Protein AF-A0A7X7C168-F1 (afdb_monomer_lite)

Structure (mmCIF, N/CA/C/O backbone):
data_AF-A0A7X7C168-F1
#
_entry.id   AF-A0A7X7C168-F1
#
loop_
_atom_site.group_PDB
_atom_site.id
_atom_site.type_symbol
_atom_site.label_atom_id
_atom_site.label_alt_id
_atom_site.label_comp_id
_atom_site.label_asym_id
_atom_site.label_entity_id
_atom_site.label_seq_id
_atom_site.pdbx_PDB_ins_code
_atom_site.Cartn_x
_atom_site.Cartn_y
_atom_site.Cartn_z
_atom_site.occupancy
_atom_site.B_iso_or_equiv
_atom_site.auth_seq_id
_atom_site.auth_comp_id
_atom_site.auth_asym_id
_atom_site.auth_atom_id
_atom_site.pdbx_PDB_model_num
ATOM 1 N N . MET A 1 1 ? -14.627 -11.370 13.429 1.00 61.94 1 MET A N 1
ATOM 2 C CA . MET A 1 1 ? -13.610 -10.451 12.873 1.00 61.94 1 MET A CA 1
ATOM 3 C C . MET A 1 1 ? -13.598 -10.608 11.360 1.00 61.94 1 MET A C 1
ATOM 5 O O . MET A 1 1 ? -13.495 -11.742 10.900 1.00 61.94 1 MET A O 1
ATOM 9 N N . THR A 1 2 ? -13.781 -9.516 10.619 1.00 85.38 2 THR A N 1
ATOM 10 C CA . THR A 1 2 ? -13.795 -9.490 9.145 1.00 85.38 2 THR A CA 1
ATOM 11 C C . THR A 1 2 ? -12.432 -9.899 8.566 1.00 85.38 2 THR A C 1
ATOM 13 O O . THR A 1 2 ? -11.420 -9.857 9.272 1.00 85.38 2 THR A O 1
ATOM 16 N N . VAL A 1 3 ? -12.401 -10.335 7.300 1.00 87.31 3 VAL A N 1
ATOM 17 C CA . VAL A 1 3 ? -11.175 -10.834 6.642 1.00 87.31 3 VAL A CA 1
ATOM 18 C C . VAL A 1 3 ? -10.074 -9.770 6.648 1.00 87.31 3 VAL A C 1
ATOM 20 O O . VAL A 1 3 ? -8.959 -10.070 7.059 1.00 87.31 3 VAL A O 1
ATOM 23 N N . TRP A 1 4 ? -10.400 -8.517 6.323 1.00 89.75 4 TRP A N 1
ATOM 24 C CA . TRP A 1 4 ? -9.449 -7.400 6.340 1.00 89.75 4 TRP A CA 1
ATOM 25 C C . TRP A 1 4 ? -8.872 -7.121 7.736 1.00 89.75 4 TRP A C 1
ATOM 27 O O . TRP A 1 4 ? -7.662 -6.963 7.874 1.00 89.75 4 TRP A O 1
ATOM 37 N N . LYS A 1 5 ? -9.690 -7.171 8.804 1.00 91.50 5 LYS A N 1
ATOM 38 C CA . LYS A 1 5 ? -9.188 -7.010 10.182 1.00 91.50 5 LYS A CA 1
ATOM 39 C C . LYS A 1 5 ? -8.151 -8.086 10.510 1.00 91.50 5 LYS A C 1
ATOM 41 O O . LYS A 1 5 ? -7.112 -7.779 11.073 1.00 91.50 5 LYS A O 1
ATOM 46 N N . ARG A 1 6 ? -8.389 -9.339 10.106 1.00 91.88 6 ARG A N 1
ATOM 47 C CA . ARG A 1 6 ? -7.419 -10.440 10.275 1.00 91.88 6 ARG A CA 1
ATOM 48 C C . ARG A 1 6 ? -6.174 -10.274 9.401 1.00 91.88 6 ARG A C 1
ATOM 50 O O . ARG A 1 6 ? -5.085 -10.708 9.781 1.00 91.88 6 ARG A O 1
ATOM 57 N N . ALA A 1 7 ? -6.352 -9.714 8.212 1.00 93.81 7 ALA A N 1
ATOM 58 C CA . ALA A 1 7 ? -5.279 -9.497 7.261 1.00 93.81 7 ALA A CA 1
ATOM 59 C C . ALA A 1 7 ? -4.307 -8.416 7.748 1.00 93.81 7 ALA A C 1
ATOM 61 O O . ALA A 1 7 ? -3.108 -8.608 7.594 1.00 93.81 7 ALA A O 1
ATOM 62 N N . LEU A 1 8 ? -4.803 -7.352 8.384 1.00 95.69 8 LEU A N 1
ATOM 63 C CA . LEU A 1 8 ? -4.020 -6.143 8.654 1.00 95.69 8 LEU A CA 1
ATOM 64 C C . LEU A 1 8 ? -3.695 -5.916 10.136 1.00 95.69 8 LEU A C 1
ATOM 66 O O . LEU A 1 8 ? -2.559 -5.598 10.469 1.00 95.69 8 LEU A O 1
ATOM 70 N N . VAL A 1 9 ? -4.672 -6.064 11.036 1.00 96.31 9 VAL A N 1
ATOM 71 C CA . VAL A 1 9 ? -4.538 -5.608 12.432 1.00 96.31 9 VAL A CA 1
ATOM 72 C C . VAL A 1 9 ? -3.423 -6.362 13.156 1.00 96.31 9 VAL A C 1
ATOM 74 O O . VAL A 1 9 ? -3.379 -7.593 13.143 1.00 96.31 9 VAL A O 1
ATOM 77 N N . GLY A 1 10 ? -2.556 -5.608 13.833 1.00 95.88 10 GLY A N 1
ATOM 78 C CA . GLY A 1 10 ? -1.428 -6.126 14.603 1.00 95.88 10 GLY A CA 1
ATOM 79 C C . GLY A 1 10 ? -0.233 -6.547 13.750 1.00 95.88 10 GLY A C 1
ATOM 80 O O . GLY A 1 10 ? 0.672 -7.192 14.272 1.00 95.88 10 GLY A O 1
ATOM 81 N N . LYS A 1 11 ? -0.228 -6.218 12.454 1.00 96.88 11 LYS A N 1
ATOM 82 C CA . LYS A 1 11 ? 0.867 -6.539 11.537 1.00 96.88 11 LYS A CA 1
ATOM 83 C C . LYS A 1 11 ? 1.559 -5.280 11.056 1.00 96.88 11 LYS A C 1
ATOM 85 O O . LYS A 1 11 ? 0.916 -4.255 10.824 1.00 96.88 11 LYS A O 1
ATOM 90 N N . THR A 1 12 ? 2.862 -5.421 10.860 1.00 98.19 12 THR A N 1
ATOM 91 C CA . THR A 1 12 ? 3.717 -4.432 10.218 1.00 98.19 12 THR A CA 1
ATOM 92 C C . THR A 1 12 ? 4.138 -4.966 8.861 1.00 98.19 12 THR A C 1
ATOM 94 O O . THR A 1 12 ? 4.642 -6.085 8.757 1.00 98.19 12 THR A O 1
ATOM 97 N N . PHE A 1 13 ? 3.940 -4.155 7.834 1.00 98.00 13 PHE A N 1
ATOM 98 C CA . PHE A 1 13 ? 4.365 -4.436 6.476 1.00 98.00 13 PHE A CA 1
ATOM 99 C C . PHE A 1 13 ? 5.476 -3.476 6.055 1.00 98.00 13 PHE A C 1
ATOM 101 O O . PHE A 1 13 ? 5.565 -2.358 6.565 1.00 98.00 13 PHE A O 1
ATOM 108 N N . ILE A 1 14 ? 6.303 -3.912 5.115 1.00 96.69 14 ILE A N 1
ATOM 109 C CA . ILE A 1 14 ? 7.327 -3.109 4.446 1.00 96.69 14 ILE A CA 1
ATOM 110 C C . ILE A 1 14 ? 7.124 -3.193 2.928 1.00 96.69 14 ILE A C 1
ATOM 112 O O . ILE A 1 14 ? 6.649 -4.227 2.448 1.00 96.69 14 ILE A O 1
ATOM 116 N N . PRO A 1 15 ? 7.469 -2.141 2.168 1.00 93.88 15 PRO A N 1
ATOM 117 C CA . PRO A 1 15 ? 7.553 -2.230 0.716 1.00 93.88 15 PRO A CA 1
ATOM 118 C C . PRO A 1 15 ? 8.503 -3.350 0.291 1.00 93.88 15 PRO A C 1
ATOM 120 O O . PRO A 1 15 ? 9.635 -3.438 0.768 1.00 93.88 15 PRO A O 1
ATOM 123 N N . ASP A 1 16 ? 8.037 -4.217 -0.600 1.00 89.25 16 ASP A N 1
ATOM 124 C CA . ASP A 1 16 ? 8.856 -5.278 -1.161 1.00 89.25 16 ASP A CA 1
ATOM 125 C C . ASP A 1 16 ? 9.759 -4.707 -2.253 1.00 89.25 16 ASP A C 1
ATOM 127 O O . ASP A 1 16 ? 9.316 -4.410 -3.362 1.00 89.25 16 ASP A O 1
ATOM 131 N N . VAL A 1 17 ? 11.051 -4.595 -1.944 1.00 86.31 17 VAL A N 1
ATOM 132 C CA . VAL A 1 17 ? 12.077 -4.098 -2.874 1.00 86.31 17 VAL A CA 1
ATOM 133 C C . VAL A 1 17 ? 12.231 -4.945 -4.140 1.00 86.31 17 VAL A C 1
ATOM 135 O O . VAL A 1 17 ? 12.937 -4.544 -5.061 1.00 86.31 17 VAL A O 1
ATOM 138 N N . ASN A 1 18 ? 11.587 -6.112 -4.191 1.00 77.56 18 ASN A N 1
ATOM 139 C CA . ASN A 1 18 ? 11.636 -7.020 -5.324 1.00 77.56 18 ASN A CA 1
ATOM 140 C C . ASN A 1 18 ? 10.394 -6.950 -6.231 1.00 77.56 18 ASN A C 1
ATOM 142 O O . ASN A 1 18 ? 10.392 -7.552 -7.301 1.00 77.56 18 ASN A O 1
ATOM 146 N N . TYR A 1 19 ? 9.324 -6.258 -5.834 1.00 72.31 19 TYR A N 1
ATOM 147 C CA . TYR A 1 19 ? 8.054 -6.318 -6.563 1.00 72.31 19 TYR A CA 1
ATOM 148 C C . TYR A 1 19 ? 7.422 -4.934 -6.726 1.00 72.31 19 TYR A C 1
ATOM 150 O O . TYR A 1 19 ? 6.538 -4.525 -5.970 1.00 72.31 19 TYR A O 1
ATOM 158 N N . PHE A 1 20 ? 7.844 -4.260 -7.797 1.00 69.31 20 PHE A N 1
ATOM 159 C CA . PHE A 1 20 ? 7.187 -3.086 -8.368 1.00 69.31 20 PHE A CA 1
ATOM 160 C C . PHE A 1 20 ? 6.792 -3.393 -9.807 1.00 69.31 20 PHE A C 1
ATOM 162 O O . PHE A 1 20 ? 7.563 -4.018 -10.536 1.00 69.31 20 PHE A O 1
ATOM 169 N N . ALA A 1 21 ? 5.601 -2.963 -10.215 1.00 66.19 21 ALA A N 1
ATOM 170 C CA . ALA A 1 21 ? 5.190 -3.094 -11.602 1.00 66.19 21 ALA A CA 1
ATOM 171 C C . ALA A 1 21 ? 4.464 -1.841 -12.078 1.00 66.19 21 ALA A C 1
ATOM 173 O O . ALA A 1 21 ? 3.531 -1.354 -11.432 1.00 66.19 21 ALA A O 1
ATOM 174 N N . ASP A 1 22 ? 4.883 -1.382 -13.250 1.00 59.62 22 ASP A N 1
ATOM 175 C CA . ASP A 1 22 ? 4.123 -0.478 -14.094 1.00 59.62 22 ASP A CA 1
ATOM 176 C C . ASP A 1 22 ? 3.672 -1.303 -15.309 1.00 59.62 22 ASP A C 1
ATOM 178 O O . ASP A 1 22 ? 4.507 -1.965 -15.929 1.00 59.62 22 ASP A O 1
ATOM 182 N N . TRP A 1 23 ? 2.361 -1.324 -15.591 1.00 64.56 23 TRP A N 1
ATOM 183 C CA . TRP A 1 23 ? 1.703 -2.061 -16.696 1.00 64.56 23 TRP A CA 1
ATOM 184 C C . TRP A 1 23 ? 1.189 -3.480 -16.407 1.00 64.56 23 TRP A C 1
ATOM 186 O O . TRP A 1 23 ? 1.274 -4.398 -17.233 1.00 64.56 23 TRP A O 1
ATOM 196 N N . VAL A 1 24 ? 0.539 -3.649 -15.257 1.00 75.88 24 VAL A N 1
ATOM 197 C CA . VAL A 1 24 ? -0.294 -4.827 -14.985 1.00 75.88 24 VAL A CA 1
ATOM 198 C C . VAL A 1 24 ? -1.689 -4.606 -15.584 1.00 75.88 24 VAL A C 1
ATOM 200 O O . VAL A 1 24 ? -2.261 -3.533 -15.470 1.00 75.88 24 VAL A O 1
ATOM 203 N N . THR A 1 25 ? -2.282 -5.603 -16.237 1.00 81.31 25 THR A N 1
ATOM 204 C CA . THR A 1 25 ? -3.674 -5.494 -16.725 1.00 81.31 25 THR A CA 1
ATOM 205 C C . THR A 1 25 ? -4.679 -5.569 -15.575 1.00 81.31 25 THR A C 1
ATOM 207 O O . THR A 1 25 ? -4.366 -6.089 -14.503 1.00 81.31 25 THR A O 1
ATOM 210 N N . LYS A 1 26 ? -5.937 -5.160 -15.798 1.00 81.12 26 LYS A N 1
ATOM 211 C CA . LYS A 1 26 ? -6.986 -5.218 -14.758 1.00 81.12 26 LYS A CA 1
ATOM 212 C C . LYS A 1 26 ? -7.283 -6.616 -14.207 1.00 81.12 26 LYS A C 1
ATOM 214 O O . LYS A 1 26 ? -7.844 -6.739 -13.123 1.00 81.12 26 LYS A O 1
ATOM 219 N N . SER A 1 27 ? -6.896 -7.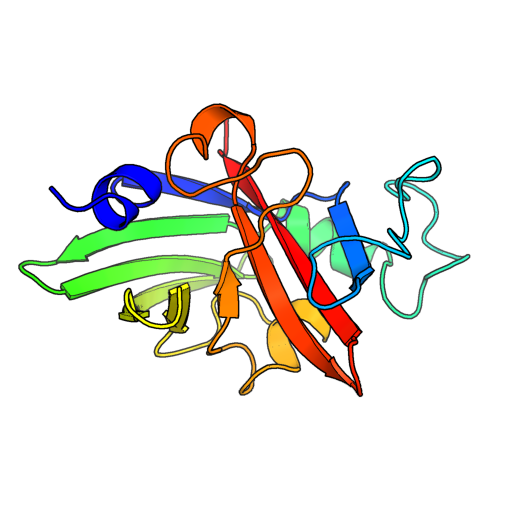674 -14.916 1.00 81.19 27 SER A N 1
ATOM 220 C CA . SER A 1 27 ? -6.970 -9.054 -14.426 1.00 81.19 27 SER A CA 1
ATOM 221 C C . SER A 1 27 ? -5.788 -9.464 -13.539 1.00 81.19 27 SER A C 1
ATOM 223 O O . SER A 1 27 ? -5.661 -10.646 -13.232 1.00 81.19 27 SER A O 1
ATOM 225 N N . TRP A 1 28 ? -4.925 -8.526 -13.126 1.00 79.12 28 TRP A N 1
ATOM 226 C CA . TRP A 1 28 ? -3.695 -8.797 -12.367 1.00 79.12 28 TRP A CA 1
ATOM 227 C C . TRP A 1 28 ? -2.763 -9.777 -13.095 1.00 79.12 28 TRP A C 1
ATOM 229 O O . TRP A 1 28 ? -2.117 -10.636 -12.499 1.00 79.12 28 TRP A O 1
ATOM 239 N N . THR A 1 29 ? -2.725 -9.643 -14.420 1.00 73.56 29 THR A N 1
ATOM 240 C CA . THR A 1 29 ? -1.895 -10.411 -15.361 1.00 73.56 29 THR A CA 1
ATOM 241 C C . THR A 1 29 ? -1.152 -9.448 -16.289 1.00 73.56 29 THR A C 1
ATOM 243 O O . THR A 1 29 ? -1.525 -8.281 -16.362 1.00 73.56 29 THR A O 1
ATOM 246 N N . GLY A 1 30 ? -0.168 -9.893 -17.070 1.00 64.94 30 GLY A N 1
ATOM 247 C CA . GLY A 1 30 ? 0.461 -9.045 -18.095 1.00 64.94 30 GLY A CA 1
ATOM 248 C C . GLY A 1 30 ? 1.880 -8.620 -17.742 1.00 64.94 30 GLY A C 1
ATOM 249 O O . GLY A 1 30 ? 2.609 -9.429 -17.184 1.00 64.94 30 GLY A O 1
ATOM 250 N N . GLY A 1 31 ? 2.282 -7.409 -18.143 1.00 55.88 31 GLY A N 1
ATOM 251 C CA . GLY A 1 31 ? 3.659 -6.915 -18.097 1.00 55.88 31 GLY A CA 1
ATOM 252 C C . GLY A 1 31 ? 4.168 -6.699 -16.678 1.00 55.88 31 GLY A C 1
ATOM 253 O O . GLY A 1 31 ? 4.341 -5.573 -16.236 1.00 55.88 31 GLY A O 1
ATOM 254 N N . TRP A 1 32 ? 4.430 -7.787 -15.963 1.00 57.22 32 TRP A N 1
ATOM 255 C CA . TRP A 1 32 ? 5.235 -7.760 -14.759 1.00 57.22 32 TRP A CA 1
ATOM 256 C C . TRP A 1 32 ? 6.595 -7.225 -15.151 1.00 57.22 32 TRP A C 1
ATOM 258 O O . TRP A 1 32 ? 7.350 -7.886 -15.865 1.00 57.22 32 TRP A O 1
ATOM 268 N N . THR A 1 33 ? 6.940 -6.050 -14.649 1.00 50.97 33 THR A N 1
ATOM 269 C CA . THR A 1 33 ? 8.296 -5.521 -14.736 1.00 50.97 33 THR A CA 1
ATOM 270 C C . THR A 1 33 ? 9.273 -6.363 -13.890 1.00 50.97 33 THR A C 1
ATOM 272 O O . THR A 1 33 ? 10.176 -5.788 -13.311 1.00 50.97 33 THR A O 1
ATOM 275 N N . ALA A 1 34 ? 9.095 -7.690 -13.742 1.00 46.66 34 ALA A N 1
ATOM 276 C CA . ALA A 1 34 ? 9.961 -8.547 -12.925 1.00 46.66 34 ALA A CA 1
ATOM 277 C C . ALA A 1 34 ? 9.685 -10.077 -12.957 1.00 46.66 34 ALA A C 1
ATOM 279 O O . ALA A 1 34 ? 10.101 -10.736 -12.009 1.00 46.66 34 ALA A O 1
ATOM 280 N N . GLU A 1 35 ? 9.026 -10.705 -13.951 1.00 48.28 35 GLU A N 1
ATOM 281 C CA . GLU A 1 35 ? 8.928 -12.193 -13.895 1.00 48.28 35 GLU A CA 1
ATOM 282 C C . GLU A 1 35 ? 10.326 -12.863 -13.896 1.00 48.28 35 GLU A C 1
ATOM 284 O O . GLU A 1 35 ? 10.529 -13.825 -13.160 1.00 48.28 35 GLU A O 1
ATOM 289 N N . ASP A 1 36 ? 11.311 -12.274 -14.596 1.00 47.06 36 ASP A N 1
ATOM 290 C CA . ASP A 1 36 ? 12.690 -12.799 -14.694 1.00 47.06 36 ASP A CA 1
ATOM 291 C C . ASP A 1 36 ? 13.810 -11.797 -14.319 1.00 47.06 36 ASP A C 1
ATOM 293 O O . ASP A 1 36 ? 14.978 -12.176 -14.255 1.00 47.06 36 ASP A O 1
ATOM 297 N N . ASN A 1 37 ? 13.491 -10.519 -14.073 1.00 47.50 37 ASN A N 1
ATOM 298 C CA . ASN A 1 37 ? 14.457 -9.472 -13.704 1.00 47.50 37 ASN A CA 1
ATOM 299 C C . ASN A 1 37 ? 13.849 -8.558 -12.640 1.00 47.50 37 ASN A C 1
ATOM 301 O O . ASN A 1 37 ? 13.430 -7.434 -12.890 1.00 47.50 37 ASN A O 1
ATOM 305 N N . ILE A 1 38 ? 13.784 -9.085 -11.427 1.00 53.09 38 ILE A N 1
ATOM 306 C CA . ILE A 1 38 ? 13.672 -8.285 -10.216 1.00 53.09 38 ILE A CA 1
ATOM 307 C C . ILE A 1 38 ? 14.944 -7.423 -10.178 1.00 53.09 38 ILE A C 1
ATOM 309 O O . ILE A 1 38 ? 16.043 -7.971 -10.260 1.00 53.09 38 ILE A O 1
ATOM 313 N N . PHE A 1 39 ? 14.825 -6.096 -10.128 1.00 58.88 39 PHE A N 1
ATOM 314 C CA . PHE A 1 39 ? 15.941 -5.151 -10.264 1.00 58.88 39 PHE A CA 1
ATOM 315 C C . PHE A 1 39 ? 16.513 -4.693 -8.902 1.00 58.88 39 PHE A C 1
ATOM 317 O O . PHE A 1 39 ? 16.668 -3.491 -8.718 1.00 58.88 39 PHE A O 1
ATOM 324 N N . PRO A 1 40 ? 16.879 -5.525 -7.902 1.00 56.53 40 PRO A N 1
ATOM 325 C CA . PRO A 1 40 ? 17.313 -4.967 -6.619 1.00 56.53 40 PRO A CA 1
ATOM 326 C C . PRO A 1 40 ? 18.634 -4.185 -6.755 1.00 56.53 40 PRO A C 1
ATOM 328 O O . PRO A 1 40 ? 18.958 -3.394 -5.879 1.00 56.53 40 PRO A O 1
ATOM 331 N N . ASN A 1 41 ? 19.373 -4.384 -7.860 1.00 63.97 41 ASN A N 1
ATOM 332 C CA . ASN A 1 41 ? 20.702 -3.818 -8.089 1.00 63.97 41 ASN A CA 1
ATOM 333 C C . ASN A 1 41 ? 20.880 -3.119 -9.454 1.00 63.97 41 ASN A C 1
ATOM 335 O O . ASN A 1 41 ? 21.985 -2.658 -9.735 1.00 63.97 41 ASN A O 1
ATOM 339 N N . ASP A 1 42 ? 19.859 -3.072 -10.319 1.00 68.38 42 ASP A N 1
ATOM 340 C CA . ASP A 1 42 ? 19.939 -2.350 -11.599 1.00 68.38 42 ASP A CA 1
ATOM 341 C C . ASP A 1 42 ? 19.044 -1.108 -11.546 1.00 68.38 42 ASP A C 1
ATOM 343 O O . ASP A 1 42 ? 17.841 -1.133 -11.801 1.00 68.38 42 ASP A O 1
ATOM 347 N N . PHE A 1 43 ? 19.697 -0.017 -11.152 1.00 75.75 43 PHE A N 1
ATOM 348 C CA . PHE A 1 43 ? 19.130 1.318 -10.987 1.00 75.75 43 PHE A CA 1
ATOM 349 C C . PHE A 1 43 ? 19.289 2.190 -12.239 1.00 75.75 43 PHE A C 1
ATOM 351 O O . PHE A 1 43 ? 18.895 3.356 -12.223 1.00 75.75 43 PHE A O 1
ATOM 358 N N . GLU A 1 44 ? 19.897 1.661 -13.305 1.00 74.19 44 GLU A N 1
ATOM 359 C CA . GLU A 1 44 ? 20.141 2.408 -14.540 1.00 74.19 44 GLU A CA 1
ATOM 360 C C . GLU A 1 44 ? 19.044 2.132 -15.569 1.00 74.19 44 GLU A C 1
ATOM 362 O O . GLU A 1 44 ? 18.458 3.076 -16.101 1.00 74.19 44 GLU A O 1
ATOM 367 N N . SER A 1 45 ? 18.698 0.860 -15.803 1.00 72.44 45 SER A N 1
ATOM 368 C CA . SER A 1 45 ? 17.730 0.473 -16.841 1.00 72.44 45 SER A CA 1
ATOM 369 C C . SER A 1 45 ? 16.323 1.020 -16.595 1.00 72.44 45 SER A C 1
ATOM 371 O O . SER A 1 45 ? 15.593 1.295 -17.546 1.00 72.44 45 SER A O 1
ATOM 373 N N . GLN A 1 46 ? 15.939 1.184 -15.325 1.00 70.12 46 GLN A N 1
ATOM 374 C CA . GLN A 1 46 ? 14.620 1.668 -14.904 1.00 70.12 46 GLN A CA 1
ATOM 375 C C . GLN A 1 46 ? 14.714 2.865 -13.952 1.00 70.12 46 GLN A C 1
ATOM 377 O O . GLN A 1 46 ? 13.794 3.100 -13.175 1.00 70.12 46 GLN A O 1
ATOM 382 N N . GLY A 1 47 ? 15.790 3.660 -14.023 1.00 71.88 47 GLY A N 1
ATOM 383 C CA . GLY A 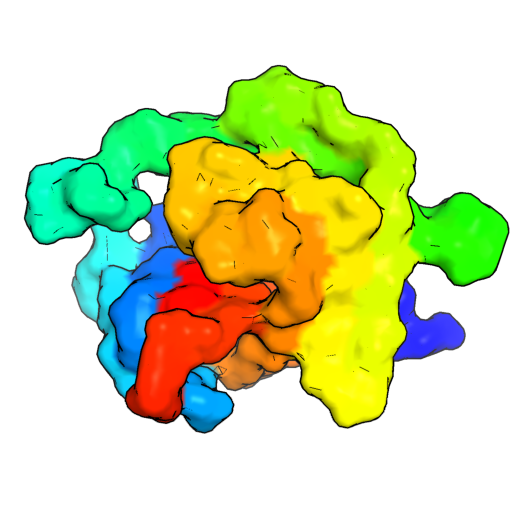1 47 ? 16.071 4.746 -13.068 1.00 71.88 47 GLY A CA 1
ATOM 384 C C . GLY A 1 47 ? 14.981 5.822 -12.927 1.00 71.88 47 GLY A C 1
ATOM 385 O O . GLY A 1 47 ? 14.988 6.582 -11.956 1.00 71.88 47 GLY A O 1
ATOM 386 N N . TRP A 1 48 ? 14.036 5.874 -13.874 1.00 74.44 48 TRP A N 1
ATOM 387 C CA . TRP A 1 48 ? 12.845 6.728 -13.835 1.00 74.44 48 TRP A CA 1
ATOM 388 C C . TRP A 1 48 ? 11.788 6.260 -12.817 1.00 74.44 48 TRP A C 1
ATOM 390 O O . TRP A 1 48 ? 11.041 7.094 -12.312 1.00 74.44 48 TRP A O 1
ATOM 400 N N . LEU A 1 49 ? 11.742 4.960 -12.509 1.00 73.88 49 LEU A N 1
ATOM 401 C CA . LEU A 1 49 ? 10.812 4.328 -11.564 1.00 73.88 49 LEU A CA 1
ATOM 402 C C . LEU A 1 49 ? 11.539 3.769 -10.337 1.00 73.88 49 LEU A C 1
ATOM 404 O O . LEU A 1 49 ? 11.075 3.903 -9.206 1.00 73.88 49 LEU A O 1
ATOM 408 N N . TRP A 1 50 ? 12.678 3.122 -10.582 1.00 78.94 50 TRP A N 1
ATOM 409 C CA . TRP A 1 50 ? 13.430 2.347 -9.613 1.00 78.94 50 TRP A CA 1
ATOM 410 C C . TRP A 1 50 ? 14.904 2.741 -9.630 1.00 78.94 50 TRP A C 1
ATOM 412 O O . TRP A 1 50 ? 15.654 2.440 -10.558 1.00 78.94 50 TRP A O 1
ATOM 422 N N . ASN A 1 51 ? 15.318 3.435 -8.575 1.00 84.06 51 ASN A N 1
ATOM 423 C CA . ASN A 1 51 ? 16.679 3.912 -8.385 1.00 84.06 51 ASN A CA 1
ATOM 424 C C . ASN A 1 51 ? 17.134 3.695 -6.933 1.00 84.06 51 ASN A C 1
ATOM 426 O O . ASN A 1 51 ? 16.343 3.325 -6.062 1.00 84.06 51 ASN A O 1
ATOM 430 N N . GLN A 1 52 ? 18.415 3.955 -6.665 1.00 87.75 52 GLN A N 1
ATOM 431 C CA . GLN A 1 52 ? 19.015 3.759 -5.342 1.00 87.75 52 GLN A CA 1
ATOM 432 C C . GLN A 1 52 ? 18.283 4.532 -4.230 1.00 87.75 52 GLN A C 1
ATOM 434 O O . GLN A 1 52 ? 18.194 4.044 -3.104 1.00 87.75 52 GLN A O 1
ATOM 439 N N . GLU A 1 53 ? 17.765 5.727 -4.526 1.00 89.94 53 GLU A N 1
ATOM 440 C CA . GLU A 1 53 ? 17.012 6.539 -3.565 1.00 89.94 53 GLU A CA 1
ATOM 441 C C . GLU A 1 53 ? 15.687 5.864 -3.191 1.00 89.94 53 GLU A C 1
ATOM 443 O O . GLU A 1 53 ? 15.402 5.688 -2.008 1.00 89.94 53 GLU A O 1
ATOM 448 N N . THR A 1 54 ? 14.938 5.387 -4.187 1.00 89.06 54 THR A N 1
ATOM 449 C CA . THR A 1 54 ? 13.668 4.667 -3.991 1.00 89.06 54 THR A CA 1
ATOM 450 C C . THR A 1 54 ? 13.877 3.350 -3.242 1.00 89.06 54 THR A C 1
ATOM 452 O O . THR A 1 54 ? 13.104 3.018 -2.341 1.00 89.06 54 THR A O 1
ATOM 455 N N . TYR A 1 55 ? 14.950 2.620 -3.558 1.00 89.19 55 TYR A N 1
ATOM 456 C CA . TYR A 1 55 ? 15.333 1.400 -2.846 1.00 89.19 55 TYR A CA 1
ATOM 457 C C . TYR A 1 55 ? 15.629 1.672 -1.366 1.00 89.19 55 TYR A C 1
ATOM 459 O O . TYR A 1 55 ? 15.064 1.027 -0.481 1.00 89.19 55 TYR A O 1
ATOM 467 N N . ASN A 1 56 ? 16.474 2.668 -1.083 1.00 92.38 56 ASN A N 1
ATOM 468 C CA . ASN A 1 56 ? 16.829 3.035 0.288 1.00 92.38 56 ASN A CA 1
ATOM 469 C C . ASN A 1 56 ? 15.601 3.502 1.079 1.00 92.38 56 ASN A C 1
ATOM 471 O O . ASN A 1 56 ? 15.421 3.097 2.228 1.00 92.38 56 ASN A O 1
ATOM 475 N N . ALA A 1 57 ? 14.741 4.306 0.451 1.00 94.44 57 ALA A N 1
ATOM 476 C CA . ALA A 1 57 ? 13.503 4.766 1.057 1.00 94.44 57 ALA A CA 1
ATOM 477 C C . ALA A 1 57 ? 12.549 3.607 1.364 1.00 94.44 57 ALA A C 1
ATOM 479 O O . ALA A 1 57 ? 11.978 3.567 2.452 1.00 94.44 57 ALA A O 1
ATOM 480 N N . SER A 1 58 ? 12.438 2.626 0.464 1.00 92.50 58 SER A N 1
ATOM 481 C CA . SER A 1 58 ? 11.631 1.415 0.665 1.00 92.50 58 SER A CA 1
ATOM 482 C C . SER A 1 58 ? 12.099 0.611 1.882 1.00 92.50 58 SER A C 1
ATOM 484 O O . SER A 1 58 ? 11.284 0.244 2.725 1.00 92.50 58 SER A O 1
ATOM 486 N N . ILE A 1 59 ? 13.415 0.419 2.042 1.00 93.25 59 ILE A N 1
ATOM 487 C CA . ILE A 1 59 ? 14.004 -0.261 3.212 1.00 93.25 59 ILE A CA 1
ATOM 488 C C . ILE A 1 59 ? 13.766 0.520 4.508 1.00 93.25 59 ILE A C 1
ATOM 490 O O . ILE A 1 59 ? 13.546 -0.070 5.566 1.00 93.25 59 ILE A O 1
ATOM 494 N N . ALA A 1 60 ? 13.816 1.849 4.438 1.00 96.62 60 ALA A N 1
ATOM 495 C CA . ALA A 1 60 ? 13.573 2.727 5.577 1.00 96.62 60 ALA A CA 1
ATOM 496 C C . ALA A 1 60 ? 12.078 2.906 5.899 1.00 96.62 60 ALA A C 1
ATOM 498 O O . ALA A 1 60 ? 11.746 3.668 6.810 1.00 96.62 60 ALA A O 1
ATOM 499 N N . SER A 1 61 ? 11.183 2.237 5.166 1.00 98.06 61 SER A N 1
ATOM 500 C CA . SER A 1 61 ? 9.742 2.431 5.274 1.00 98.06 61 SER A CA 1
ATOM 501 C C . SER A 1 61 ? 9.018 1.237 5.883 1.00 98.06 61 SER A C 1
ATOM 503 O O . SER A 1 61 ? 9.425 0.087 5.745 1.00 98.06 61 SER A O 1
ATOM 505 N N . SER A 1 62 ? 7.913 1.506 6.574 1.00 98.50 62 SER A N 1
ATOM 506 C CA . SER A 1 62 ? 7.017 0.465 7.089 1.00 98.50 62 SER A CA 1
ATOM 507 C C . SER A 1 62 ? 5.623 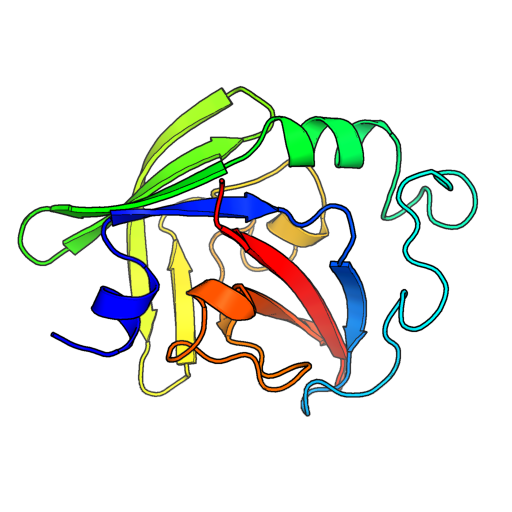1.016 7.357 1.00 98.50 62 SER A C 1
ATOM 509 O O . SER A 1 62 ? 5.459 2.222 7.481 1.00 98.50 62 SER A O 1
ATOM 511 N N . ILE A 1 63 ? 4.622 0.149 7.478 1.00 98.62 63 ILE A N 1
ATOM 512 C CA . ILE A 1 63 ? 3.263 0.519 7.879 1.00 98.62 63 ILE A CA 1
ATOM 513 C C . ILE A 1 63 ? 2.682 -0.532 8.819 1.00 98.62 63 ILE A C 1
ATOM 515 O O . ILE A 1 63 ? 2.746 -1.729 8.548 1.00 98.62 63 ILE A O 1
ATOM 519 N N . THR A 1 64 ? 2.130 -0.093 9.943 1.00 98.56 64 THR A N 1
ATOM 520 C CA . THR A 1 64 ? 1.532 -0.947 10.971 1.00 98.56 64 THR A CA 1
ATOM 521 C C . THR A 1 64 ? 0.079 -0.577 11.167 1.00 98.56 64 THR A C 1
ATOM 523 O O . THR A 1 64 ? -0.224 0.596 11.357 1.00 98.56 64 THR A O 1
ATOM 526 N N . TYR A 1 65 ? -0.802 -1.573 11.190 1.00 98.12 65 TYR A N 1
ATOM 527 C CA . TYR A 1 65 ? -2.239 -1.359 11.342 1.00 98.12 65 TYR A CA 1
ATOM 528 C C . TYR A 1 65 ? -2.732 -1.801 12.713 1.00 98.12 65 TYR A C 1
ATOM 530 O O . TYR A 1 65 ? -2.360 -2.864 13.216 1.00 98.12 65 TYR A O 1
ATOM 538 N N . TYR A 1 66 ? -3.644 -1.033 13.293 1.00 97.62 66 TYR A N 1
ATOM 539 C CA . TYR A 1 66 ? -4.320 -1.374 14.537 1.00 97.62 66 TYR A CA 1
ATOM 540 C C . TYR A 1 66 ? -5.752 -0.831 14.554 1.00 97.62 66 TYR A C 1
ATOM 542 O O . TYR A 1 66 ? -6.176 -0.110 13.654 1.00 97.62 66 TYR A O 1
ATOM 550 N N . MET A 1 67 ? -6.525 -1.236 15.560 1.00 97.19 67 MET A N 1
ATOM 551 C CA . MET A 1 67 ? -7.859 -0.689 15.806 1.00 97.19 67 MET A CA 1
ATOM 552 C C . MET A 1 67 ? -7.779 0.313 16.956 1.00 97.19 67 MET A C 1
ATOM 554 O O . MET A 1 67 ? -7.272 -0.039 18.022 1.00 97.19 67 MET A O 1
ATOM 558 N N . ASP A 1 68 ? -8.316 1.511 16.755 1.00 96.75 68 ASP A N 1
ATOM 559 C CA . ASP A 1 68 ? -8.640 2.459 17.820 1.00 96.75 68 ASP A CA 1
ATOM 560 C C . ASP A 1 68 ? -10.167 2.522 17.966 1.00 96.75 68 ASP A C 1
ATOM 562 O O . ASP A 1 68 ? -10.883 3.115 17.154 1.00 96.75 68 ASP A O 1
ATOM 566 N N . GLY A 1 69 ? -10.687 1.774 18.942 1.00 94.62 69 GLY A N 1
ATOM 567 C CA . GLY A 1 69 ? -12.113 1.462 19.016 1.00 94.62 69 GLY A CA 1
ATOM 568 C C . GLY A 1 69 ? -12.593 0.740 17.752 1.00 94.62 69 GLY A C 1
ATOM 569 O O . GLY A 1 69 ? -12.141 -0.367 17.442 1.00 94.62 69 GLY A O 1
ATOM 570 N N . ASP A 1 70 ? -13.513 1.373 17.024 1.00 93.06 70 ASP A N 1
ATOM 571 C CA . ASP A 1 70 ? -14.079 0.844 15.779 1.00 93.06 70 ASP A CA 1
ATOM 572 C C . ASP A 1 70 ? -13.369 1.341 14.512 1.00 93.06 70 ASP A C 1
ATOM 574 O O . ASP A 1 70 ? -13.623 0.810 13.428 1.00 93.06 70 ASP A O 1
ATOM 578 N N . VAL A 1 71 ? -12.454 2.306 14.640 1.00 95.50 71 VAL A N 1
ATOM 579 C CA . VAL A 1 71 ? -11.721 2.904 13.519 1.00 95.50 71 VAL A CA 1
ATOM 580 C C . VAL A 1 71 ? -10.406 2.158 13.311 1.00 95.50 71 VAL A C 1
ATOM 582 O O . VAL A 1 71 ? -9.674 1.889 14.264 1.00 95.50 71 VAL A O 1
ATOM 585 N N . MET A 1 72 ? -10.100 1.793 12.066 1.00 97.06 72 MET A N 1
ATOM 586 C CA . MET A 1 72 ? -8.778 1.273 11.729 1.00 97.06 72 MET A CA 1
ATOM 587 C C . MET A 1 72 ? -7.808 2.436 11.556 1.00 97.06 72 MET A C 1
ATOM 589 O O . MET A 1 72 ? -8.103 3.398 10.850 1.00 97.06 72 MET A O 1
ATOM 593 N N . ILE A 1 73 ? -6.650 2.318 12.192 1.00 98.38 73 ILE A N 1
ATOM 594 C CA . ILE A 1 73 ? -5.579 3.304 12.144 1.00 98.38 73 ILE A CA 1
ATOM 595 C C . ILE A 1 73 ? -4.310 2.634 11.623 1.00 98.38 73 ILE A C 1
ATOM 597 O O . ILE A 1 73 ? -4.053 1.459 11.907 1.00 98.38 73 ILE A O 1
ATOM 601 N N . ALA A 1 74 ? -3.510 3.392 10.883 1.00 98.50 74 ALA A N 1
ATOM 602 C CA . ALA A 1 74 ? -2.165 3.031 10.492 1.00 98.50 74 ALA A CA 1
ATOM 603 C C . ALA A 1 74 ? -1.137 4.026 11.045 1.00 98.50 74 ALA A C 1
ATOM 605 O O . ALA A 1 74 ? -1.347 5.239 11.050 1.00 98.50 74 ALA A O 1
ATOM 606 N N . ASN A 1 75 ? 0.002 3.487 11.470 1.00 98.69 75 ASN A N 1
ATOM 607 C CA . ASN A 1 75 ? 1.224 4.248 11.696 1.00 98.69 75 ASN A CA 1
ATOM 608 C C . ASN A 1 75 ? 2.245 3.803 10.657 1.00 98.69 75 ASN A C 1
ATOM 610 O O . ASN A 1 75 ? 2.500 2.604 10.517 1.00 98.69 75 ASN A O 1
ATOM 614 N N . ALA A 1 76 ? 2.820 4.753 9.936 1.00 98.56 76 ALA A N 1
ATOM 615 C CA . ALA A 1 76 ? 3.823 4.515 8.920 1.00 98.56 76 ALA A CA 1
ATOM 616 C C . ALA A 1 76 ? 5.169 5.135 9.303 1.00 98.56 76 ALA A C 1
ATOM 618 O O . ALA A 1 76 ? 5.261 6.083 10.079 1.00 98.56 76 ALA A O 1
ATOM 619 N N . VAL A 1 77 ? 6.225 4.587 8.724 1.00 98.62 77 VAL A N 1
ATOM 620 C CA . VAL A 1 77 ? 7.526 5.231 8.595 1.00 98.62 77 VAL A CA 1
ATOM 621 C C . VAL A 1 77 ? 7.716 5.446 7.100 1.00 98.62 77 VAL A C 1
ATOM 623 O O . VAL A 1 77 ? 7.706 4.475 6.351 1.00 98.62 77 VAL A O 1
ATOM 626 N N . ASP A 1 78 ? 7.834 6.694 6.671 1.00 97.94 78 ASP A N 1
ATOM 627 C CA . ASP A 1 78 ? 7.970 7.125 5.281 1.00 97.94 78 ASP A CA 1
ATOM 628 C C . ASP A 1 78 ? 9.399 7.610 5.059 1.00 97.94 78 ASP A C 1
ATOM 630 O O . ASP A 1 78 ? 9.761 8.701 5.499 1.00 97.94 78 ASP A O 1
ATOM 634 N N . ASN A 1 79 ? 10.241 6.767 4.456 1.00 96.81 79 ASN A N 1
ATOM 635 C CA . ASN A 1 79 ? 11.666 7.049 4.264 1.00 96.81 79 ASN A CA 1
ATOM 636 C C . ASN A 1 79 ? 12.360 7.513 5.567 1.00 96.81 79 ASN A C 1
ATOM 638 O O . ASN A 1 79 ? 13.038 8.540 5.620 1.00 96.81 79 ASN A O 1
ATOM 642 N N . GLY A 1 80 ? 12.130 6.781 6.661 1.00 97.69 80 GLY A N 1
ATOM 643 C CA . GLY A 1 80 ? 12.663 7.109 7.987 1.00 97.69 80 GLY A CA 1
ATOM 644 C C . GLY A 1 80 ? 11.906 8.195 8.767 1.00 97.69 80 GLY A C 1
ATOM 645 O O . GLY A 1 80 ? 12.295 8.483 9.898 1.00 97.69 80 GLY A O 1
ATOM 646 N N . VAL A 1 81 ? 10.834 8.778 8.220 1.00 98.06 81 VAL A N 1
ATOM 647 C CA . VAL A 1 81 ? 10.008 9.791 8.901 1.00 98.06 81 VAL A CA 1
ATOM 648 C C . VAL A 1 81 ? 8.714 9.170 9.419 1.00 98.06 81 VAL A C 1
ATOM 650 O O . VAL A 1 81 ? 7.934 8.618 8.653 1.00 98.06 81 VAL A O 1
ATOM 653 N N . GLU A 1 82 ? 8.453 9.268 10.720 1.00 98.38 82 GLU A N 1
ATOM 654 C CA . GLU A 1 82 ? 7.222 8.731 11.311 1.00 98.38 82 GLU A CA 1
ATOM 655 C C . GLU A 1 82 ? 5.977 9.540 10.911 1.00 98.38 82 GLU A C 1
ATOM 657 O O . GLU A 1 82 ? 5.963 10.771 10.977 1.00 98.38 82 GLU A O 1
ATOM 662 N N . LYS A 1 83 ? 4.904 8.823 10.573 1.00 98.31 83 LYS A N 1
ATOM 663 C CA . LYS A 1 83 ? 3.542 9.323 10.357 1.00 98.31 83 LYS A CA 1
ATOM 664 C C . LYS A 1 83 ? 2.595 8.482 11.204 1.00 98.31 83 LYS A C 1
ATOM 666 O O . LYS A 1 83 ? 2.566 7.263 11.065 1.00 98.31 83 LYS A O 1
ATOM 671 N N . ASN A 1 84 ? 1.834 9.101 12.098 1.00 98.25 84 ASN A N 1
ATOM 672 C CA . ASN A 1 84 ? 1.015 8.379 13.073 1.00 98.25 84 ASN A CA 1
ATOM 673 C C . ASN A 1 84 ? -0.436 8.851 13.025 1.00 98.25 84 ASN A C 1
ATOM 675 O O . ASN A 1 84 ? -0.690 10.040 12.854 1.00 98.25 84 ASN A O 1
ATOM 679 N N . GLY A 1 85 ? -1.378 7.939 13.267 1.00 98.12 85 GLY A N 1
ATOM 680 C CA . GLY A 1 85 ? -2.799 8.288 13.331 1.00 98.12 85 GLY A CA 1
ATOM 681 C C . GLY A 1 85 ? -3.494 8.376 11.970 1.00 98.12 85 GLY A C 1
ATOM 682 O O . GLY A 1 85 ? -4.531 9.027 11.870 1.00 98.12 85 GLY A O 1
ATOM 683 N N . ILE A 1 86 ? -2.954 7.720 10.939 1.00 98.69 86 ILE A N 1
ATOM 684 C CA . ILE A 1 86 ? -3.557 7.681 9.603 1.00 98.69 86 ILE A CA 1
ATOM 685 C C . ILE A 1 86 ? -4.850 6.869 9.686 1.00 98.69 86 ILE A C 1
ATOM 687 O O . ILE A 1 86 ? -4.815 5.681 10.002 1.00 98.69 86 ILE A O 1
ATOM 691 N N . ILE A 1 87 ? -5.998 7.477 9.402 1.00 98.56 87 ILE A N 1
ATOM 692 C CA . ILE A 1 87 ? -7.277 6.762 9.366 1.00 98.56 87 ILE A CA 1
ATOM 693 C C . ILE A 1 87 ? -7.314 5.898 8.107 1.00 98.56 87 ILE A C 1
ATOM 695 O O . ILE A 1 87 ? -6.979 6.369 7.022 1.00 98.56 87 ILE A O 1
ATOM 699 N N . VAL A 1 88 ? -7.734 4.644 8.260 1.00 98.25 88 VAL A N 1
ATOM 700 C CA . VAL A 1 88 ? -7.845 3.673 7.170 1.00 98.25 88 VAL A CA 1
ATOM 701 C C . VAL A 1 88 ? -9.308 3.311 6.958 1.00 98.25 88 VAL A C 1
ATOM 703 O O . VAL A 1 88 ? -9.973 2.816 7.872 1.00 98.25 88 VAL A O 1
ATOM 706 N N . ASP A 1 89 ? -9.784 3.514 5.736 1.00 97.31 89 ASP A N 1
ATOM 707 C CA . ASP A 1 89 ? -11.104 3.093 5.284 1.00 97.31 89 ASP A CA 1
ATOM 708 C C . ASP A 1 89 ? -10.985 1.890 4.341 1.00 97.31 89 ASP A C 1
ATOM 710 O O . ASP A 1 89 ? -10.137 1.868 3.445 1.00 97.31 89 ASP A O 1
ATOM 714 N N . ILE A 1 90 ? -11.817 0.871 4.571 1.00 95.19 90 ILE A N 1
ATOM 715 C CA . ILE A 1 90 ? -11.854 -0.357 3.770 1.00 95.19 90 ILE A CA 1
ATOM 716 C C . ILE A 1 90 ? -13.236 -0.481 3.145 1.00 95.19 90 ILE A C 1
ATOM 718 O O . ILE A 1 90 ? -14.202 -0.823 3.833 1.00 95.19 90 ILE A O 1
ATOM 722 N N . ASP A 1 91 ? -13.302 -0.301 1.832 1.00 94.56 91 ASP A N 1
ATOM 723 C CA . ASP A 1 91 ? -14.501 -0.582 1.057 1.00 94.56 91 ASP A CA 1
ATOM 724 C C . ASP A 1 91 ? -14.498 -2.062 0.664 1.00 94.56 91 ASP A C 1
ATOM 726 O O . ASP A 1 91 ? -13.745 -2.516 -0.204 1.00 94.56 91 ASP A O 1
ATOM 730 N N . THR A 1 92 ? -15.333 -2.849 1.341 1.00 89.75 92 THR A N 1
ATOM 731 C CA . THR A 1 92 ? -15.426 -4.290 1.089 1.00 89.75 92 THR A CA 1
ATOM 732 C C . THR A 1 92 ? -16.156 -4.635 -0.199 1.00 89.75 92 THR A C 1
ATOM 734 O O . THR A 1 92 ? -15.937 -5.726 -0.722 1.00 89.75 92 THR A O 1
ATOM 737 N N . ASP A 1 93 ? -17.007 -3.741 -0.698 1.00 90.56 93 ASP A N 1
ATOM 738 C CA . ASP A 1 93 ? -17.789 -3.982 -1.909 1.00 90.56 93 ASP A CA 1
ATOM 739 C C . ASP A 1 93 ? -16.908 -3.784 -3.145 1.00 90.56 93 ASP A C 1
ATOM 741 O O . ASP A 1 93 ? -16.974 -4.571 -4.090 1.00 90.56 93 ASP A O 1
ATOM 745 N N . ASN A 1 94 ? -16.013 -2.795 -3.092 1.00 90.75 94 ASN A N 1
ATOM 746 C CA . ASN A 1 94 ? -15.059 -2.501 -4.162 1.00 90.75 94 ASN A CA 1
ATOM 747 C C . ASN A 1 94 ? -13.671 -3.125 -3.948 1.00 90.75 94 ASN A C 1
ATOM 749 O O . ASN A 1 94 ? -12.830 -3.063 -4.841 1.00 90.75 94 ASN A O 1
ATOM 753 N N . SER A 1 95 ? -13.428 -3.760 -2.796 1.00 91.62 95 SER A N 1
ATOM 754 C CA . SER A 1 95 ? -12.123 -4.329 -2.423 1.00 91.62 95 SER A CA 1
ATOM 755 C C . SER A 1 95 ? -10.990 -3.303 -2.514 1.00 91.62 95 SER A C 1
ATOM 757 O O . SER A 1 95 ? -9.941 -3.562 -3.113 1.00 91.62 95 SER A O 1
ATOM 759 N N . THR A 1 96 ? -11.201 -2.142 -1.894 1.00 95.75 96 THR A N 1
ATOM 760 C CA . THR A 1 96 ? -10.213 -1.062 -1.852 1.00 95.75 96 THR A CA 1
ATOM 761 C C . THR A 1 96 ? -9.856 -0.642 -0.430 1.00 95.75 96 THR A C 1
ATOM 763 O O . THR A 1 96 ? -10.564 -0.935 0.538 1.00 95.75 96 THR A O 1
ATOM 766 N N . ILE A 1 97 ? -8.716 0.034 -0.311 1.00 97.19 97 ILE A N 1
ATOM 767 C CA . ILE A 1 97 ? -8.226 0.679 0.904 1.00 97.19 97 ILE A CA 1
ATOM 768 C C . ILE A 1 97 ? -7.905 2.145 0.615 1.00 97.19 97 ILE A C 1
ATOM 770 O O . ILE A 1 97 ? -7.242 2.460 -0.374 1.00 97.19 97 ILE A O 1
ATOM 774 N N . THR A 1 98 ? -8.368 3.036 1.485 1.00 98.19 98 THR A N 1
ATOM 775 C CA . THR A 1 98 ? -8.094 4.476 1.421 1.00 98.19 98 THR A CA 1
ATOM 776 C C . THR A 1 98 ? -7.516 4.940 2.750 1.00 98.19 98 THR A C 1
ATOM 778 O O . THR A 1 98 ? -7.918 4.469 3.813 1.00 98.19 98 THR A O 1
ATOM 781 N N . TYR A 1 99 ? -6.577 5.872 2.693 1.00 98.50 99 TYR A N 1
ATOM 782 C CA . TYR A 1 99 ? -5.922 6.475 3.843 1.00 98.50 99 TYR A CA 1
ATOM 783 C C . TYR A 1 99 ? -6.328 7.945 3.962 1.00 98.50 99 TYR A C 1
ATOM 785 O O . TYR A 1 99 ? -6.531 8.615 2.953 1.00 98.50 99 TYR A O 1
ATOM 793 N N . SER A 1 100 ? -6.412 8.489 5.178 1.00 98.50 100 SER A N 1
ATOM 794 C CA . SER A 1 100 ? -6.642 9.932 5.366 1.00 98.50 100 SER A CA 1
ATOM 795 C C . SER A 1 100 ? -5.467 10.800 4.911 1.00 98.50 100 SER A C 1
ATOM 797 O O . SER A 1 100 ? -5.647 11.987 4.659 1.00 98.50 100 SER A O 1
ATOM 799 N N . GLU A 1 101 ? -4.271 10.218 4.838 1.00 97.94 101 GLU A N 1
ATOM 800 C CA . GLU A 1 101 ? -3.060 10.805 4.265 1.00 97.94 101 GLU A CA 1
ATOM 801 C C . GLU A 1 101 ? -2.165 9.695 3.696 1.00 97.94 101 GLU A C 1
ATOM 803 O O . GLU A 1 101 ? -2.271 8.538 4.106 1.00 97.94 101 GLU A O 1
ATOM 808 N N . ALA A 1 102 ? -1.276 10.033 2.761 1.00 97.44 102 ALA A N 1
ATOM 809 C CA . ALA A 1 102 ? -0.399 9.062 2.115 1.00 97.44 102 ALA A CA 1
ATOM 810 C C . ALA A 1 102 ? 0.611 8.440 3.101 1.00 97.44 102 ALA A C 1
ATOM 812 O O . ALA A 1 102 ? 1.440 9.169 3.670 1.00 97.44 102 ALA A O 1
ATOM 813 N N . PRO A 1 103 ? 0.629 7.101 3.256 1.00 97.69 103 PRO A N 1
ATOM 814 C CA . PRO A 1 103 ? 1.602 6.445 4.123 1.00 97.69 103 PRO A CA 1
ATOM 815 C C . PRO A 1 103 ? 3.043 6.568 3.622 1.00 97.69 103 PRO A C 1
ATOM 817 O O . PRO A 1 103 ? 3.955 6.664 4.436 1.00 97.69 103 PR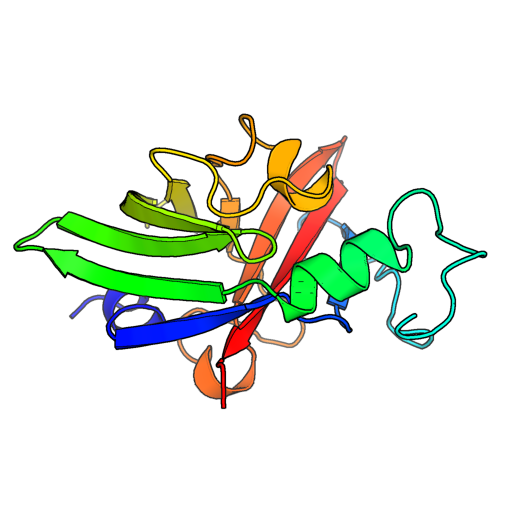O A O 1
ATOM 820 N N . PHE A 1 104 ? 3.241 6.604 2.300 1.00 97.06 104 PHE A N 1
ATOM 821 C CA . PHE A 1 104 ? 4.546 6.695 1.639 1.00 97.06 104 PHE A CA 1
ATOM 822 C C . PHE A 1 104 ? 4.517 7.766 0.545 1.00 97.06 104 PHE A C 1
ATOM 824 O O . PHE A 1 104 ? 3.516 7.873 -0.162 1.00 97.06 104 PHE A O 1
ATOM 831 N N . THR A 1 105 ? 5.586 8.557 0.390 1.00 95.44 105 THR A N 1
ATOM 832 C CA . THR A 1 105 ? 5.596 9.689 -0.568 1.00 95.44 105 THR A CA 1
ATOM 833 C C . THR A 1 105 ? 6.844 9.815 -1.447 1.00 95.44 105 THR A C 1
ATOM 835 O O . THR A 1 105 ? 6.926 10.719 -2.275 1.00 95.44 105 THR A O 1
ATOM 838 N N . TYR A 1 106 ? 7.808 8.903 -1.326 1.00 92.00 106 TYR A N 1
ATOM 839 C CA . TYR A 1 106 ? 9.118 9.001 -1.991 1.00 92.00 106 TYR A CA 1
ATOM 840 C C . TYR A 1 106 ? 9.157 8.536 -3.459 1.00 92.00 106 TYR A C 1
ATOM 842 O O . TYR A 1 106 ? 10.202 8.631 -4.094 1.00 92.00 106 TYR A O 1
ATOM 850 N N . THR A 1 107 ? 8.058 8.027 -4.022 1.00 88.38 107 THR A N 1
ATOM 851 C CA . THR A 1 107 ? 7.969 7.702 -5.457 1.00 88.38 107 THR A CA 1
ATOM 852 C C . THR A 1 107 ? 6.549 7.896 -5.982 1.00 88.38 107 THR A C 1
ATOM 854 O O . THR A 1 107 ? 5.577 7.766 -5.234 1.00 88.38 107 THR A O 1
ATOM 857 N N . SER A 1 108 ? 6.430 8.183 -7.281 1.00 87.06 108 SER A N 1
ATOM 858 C CA . SER A 1 108 ? 5.154 8.353 -7.985 1.00 87.06 108 SER A CA 1
ATOM 859 C C . SER A 1 108 ? 4.261 7.115 -7.904 1.00 87.06 108 SER A C 1
ATOM 861 O O . SER A 1 108 ? 3.042 7.252 -7.896 1.00 87.06 108 SER A O 1
ATOM 863 N N . ILE A 1 109 ? 4.834 5.917 -7.742 1.00 85.19 109 ILE A N 1
ATOM 864 C CA . ILE A 1 109 ? 4.070 4.680 -7.508 1.00 85.19 109 ILE A CA 1
ATOM 865 C C . ILE A 1 109 ? 3.165 4.809 -6.282 1.00 85.19 109 ILE A C 1
ATOM 867 O O . ILE A 1 109 ? 2.052 4.292 -6.298 1.00 85.19 109 ILE A O 1
ATOM 871 N N . PHE A 1 110 ? 3.627 5.498 -5.234 1.00 89.69 110 PHE A N 1
ATOM 872 C CA . PHE A 1 110 ? 2.852 5.714 -4.016 1.00 89.69 110 PHE A CA 1
ATOM 873 C C . PHE A 1 110 ? 2.002 6.979 -4.056 1.00 89.69 110 PHE A C 1
ATOM 875 O O . PHE A 1 110 ? 1.110 7.086 -3.230 1.00 89.69 110 PHE A O 1
ATOM 882 N N . THR A 1 111 ? 2.236 7.931 -4.966 1.00 92.19 111 THR A N 1
ATOM 883 C CA . THR A 1 111 ? 1.575 9.253 -4.926 1.00 92.19 111 THR A CA 1
ATOM 884 C C . THR A 1 111 ? 0.655 9.548 -6.110 1.00 92.19 111 THR A C 1
ATOM 886 O O . THR A 1 111 ? -0.217 10.407 -5.994 1.00 92.19 111 THR A O 1
ATOM 889 N N . ASN A 1 112 ? 0.763 8.816 -7.222 1.00 91.38 112 ASN A N 1
ATOM 890 C CA . ASN A 1 112 ? -0.050 9.042 -8.425 1.00 91.38 112 ASN A CA 1
ATOM 891 C C . ASN A 1 112 ? -1.539 8.704 -8.249 1.00 91.38 112 ASN A C 1
ATOM 893 O O . ASN A 1 112 ? -2.350 9.058 -9.103 1.00 91.38 112 ASN A O 1
ATOM 897 N N . ASN A 1 113 ? -1.915 8.058 -7.144 1.00 93.56 113 ASN A N 1
ATOM 898 C CA . ASN A 1 113 ? -3.297 7.730 -6.826 1.00 93.56 113 ASN A CA 1
ATOM 899 C C . ASN A 1 113 ? -3.821 8.576 -5.662 1.00 93.56 113 ASN A C 1
ATOM 901 O O . ASN A 1 113 ? -3.563 8.264 -4.496 1.00 93.56 113 ASN A O 1
ATOM 905 N N . GLY A 1 114 ? -4.528 9.664 -5.977 1.00 93.62 114 GLY A N 1
ATOM 906 C CA . GLY A 1 114 ? -5.111 10.550 -4.963 1.00 93.62 114 GLY A CA 1
ATOM 907 C C . GLY A 1 114 ? -4.069 11.115 -3.992 1.00 93.62 114 GLY A C 1
ATOM 908 O O . GLY A 1 114 ? -4.273 11.061 -2.785 1.00 93.62 114 GLY A O 1
ATOM 909 N N . GLU A 1 115 ? -2.915 11.560 -4.504 1.00 95.38 115 GLU A N 1
ATOM 910 C CA . GLU A 1 115 ? -1.756 12.018 -3.707 1.00 95.38 115 GLU A CA 1
ATOM 911 C C . GLU A 1 115 ? -1.187 10.952 -2.753 1.00 95.38 115 GLU A C 1
ATOM 913 O O . GLU A 1 115 ? -0.413 11.256 -1.850 1.00 95.38 115 GLU A O 1
ATOM 918 N N . GLY A 1 116 ? -1.554 9.690 -2.971 1.00 94.88 116 GLY A N 1
ATOM 919 C CA . GLY A 1 116 ? -1.168 8.522 -2.191 1.00 94.88 116 GLY A CA 1
ATOM 920 C C . GLY A 1 116 ? -2.176 8.082 -1.135 1.00 94.88 116 GLY A C 1
ATOM 921 O O . GLY A 1 116 ? -2.029 7.013 -0.537 1.00 94.88 116 GLY A O 1
ATOM 922 N N . ALA A 1 117 ? -3.247 8.853 -0.952 1.00 97.44 117 ALA A N 1
ATOM 923 C CA . ALA A 1 117 ? -4.362 8.474 -0.096 1.00 97.44 117 ALA A CA 1
ATOM 924 C C . ALA A 1 117 ? -5.150 7.276 -0.658 1.00 97.44 117 ALA A C 1
ATOM 926 O O . ALA A 1 117 ? -5.718 6.506 0.111 1.00 97.44 117 ALA A O 1
ATOM 927 N N . GLY A 1 118 ? -5.152 7.064 -1.977 1.00 96.00 118 GLY A N 1
ATOM 928 C CA . GLY A 1 118 ? -5.946 6.021 -2.626 1.00 96.00 118 GLY A CA 1
ATOM 929 C C . GLY A 1 118 ? -7.156 6.579 -3.389 1.00 96.00 118 GLY A C 1
ATOM 930 O O . GLY A 1 118 ? -7.178 7.771 -3.706 1.00 96.00 118 GLY A O 1
ATOM 931 N N . PRO A 1 119 ? -8.173 5.748 -3.689 1.00 96.56 119 PRO A N 1
ATOM 932 C CA . PRO A 1 119 ? -8.368 4.369 -3.226 1.00 96.56 119 PRO A CA 1
ATOM 933 C C . PRO A 1 119 ? -7.443 3.365 -3.924 1.00 96.56 119 PRO A C 1
ATOM 935 O O . PRO A 1 119 ? -7.337 3.345 -5.147 1.00 96.56 119 PRO A O 1
ATOM 938 N N . TRP A 1 120 ? -6.803 2.491 -3.154 1.00 96.00 120 TRP A N 1
ATOM 939 C CA . TRP A 1 120 ? -5.950 1.415 -3.661 1.00 96.00 120 TRP A CA 1
ATOM 940 C C . TRP A 1 120 ? -6.731 0.110 -3.764 1.00 96.00 120 TRP A C 1
ATOM 942 O O . TRP A 1 120 ? -7.367 -0.304 -2.800 1.00 96.00 120 TRP A O 1
ATOM 952 N N . MET A 1 121 ? -6.662 -0.565 -4.906 1.00 94.38 121 MET A N 1
ATOM 953 C CA . MET A 1 121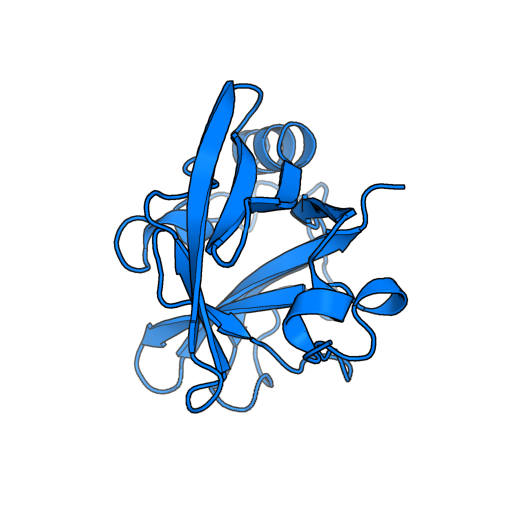 ? -7.274 -1.874 -5.130 1.00 94.38 121 MET A CA 1
ATOM 954 C C . MET A 1 121 ? -6.402 -2.990 -4.560 1.00 94.38 121 MET A C 1
ATOM 956 O O . MET A 1 121 ? -5.191 -3.006 -4.794 1.00 94.38 121 MET A O 1
ATOM 960 N N . PHE A 1 122 ? -7.016 -3.961 -3.881 1.00 92.75 122 PHE A N 1
ATOM 961 C CA . PHE A 1 122 ? -6.321 -5.189 -3.495 1.00 92.75 122 PHE A CA 1
ATOM 962 C C . PHE A 1 122 ? -6.081 -6.086 -4.712 1.00 92.75 122 PHE A C 1
ATOM 964 O O . PHE A 1 122 ? -7.020 -6.473 -5.410 1.00 92.75 122 PHE A O 1
ATOM 971 N N . GLY A 1 123 ? -4.819 -6.444 -4.939 1.00 88.12 123 GLY A N 1
ATOM 972 C CA . GLY A 1 123 ? -4.413 -7.307 -6.041 1.00 88.12 123 GLY A CA 1
ATOM 973 C C . GLY A 1 123 ? -4.433 -8.797 -5.733 1.00 88.12 123 GLY A C 1
ATOM 974 O O . GLY A 1 123 ? -4.367 -9.214 -4.576 1.00 88.12 123 GLY A O 1
ATOM 975 N N . SER A 1 124 ? -4.502 -9.602 -6.800 1.00 84.62 124 SER A N 1
ATOM 976 C CA . SER A 1 124 ? -4.616 -11.067 -6.731 1.00 84.62 124 SER A CA 1
ATOM 977 C C . SER A 1 124 ? -3.503 -11.830 -7.460 1.00 84.62 124 SER A C 1
ATOM 979 O O . SER A 1 124 ? -3.695 -12.977 -7.874 1.00 84.62 124 SER A O 1
ATOM 981 N N . PHE A 1 125 ? -2.342 -11.210 -7.661 1.00 83.94 125 PHE A N 1
ATOM 982 C CA . PHE A 1 125 ? -1.216 -11.863 -8.328 1.00 83.94 125 PHE A CA 1
ATOM 983 C C . PHE A 1 125 ? -0.627 -13.008 -7.504 1.00 83.94 125 PHE A C 1
ATOM 985 O O . PHE A 1 125 ? -0.625 -12.954 -6.277 1.00 83.94 125 PHE A O 1
ATOM 992 N N . ASN A 1 126 ? -0.138 -14.060 -8.171 1.00 79.50 126 ASN A N 1
ATOM 993 C CA . ASN A 1 126 ? 0.424 -15.254 -7.530 1.00 79.50 126 ASN A CA 1
ATOM 994 C C . ASN A 1 126 ? -0.478 -15.866 -6.438 1.00 79.50 126 ASN A C 1
ATOM 996 O O . ASN A 1 126 ? 0.004 -16.429 -5.457 1.00 79.50 126 ASN A O 1
ATOM 1000 N N . ASN A 1 127 ? -1.802 -15.792 -6.628 1.00 85.00 127 ASN A N 1
ATOM 1001 C CA . ASN A 1 127 ? -2.825 -16.223 -5.666 1.00 85.00 127 ASN A CA 1
ATOM 1002 C C . ASN A 1 127 ? -2.825 -15.443 -4.337 1.00 85.00 127 ASN A C 1
ATOM 1004 O O . ASN A 1 127 ? -3.374 -15.926 -3.340 1.00 85.00 127 ASN A O 1
ATOM 1008 N N . ALA A 1 128 ? -2.229 -14.250 -4.298 1.00 88.69 128 ALA A N 1
ATOM 1009 C CA . ALA A 1 128 ? -2.319 -13.361 -3.150 1.00 88.69 128 ALA A CA 1
ATOM 1010 C C . ALA A 1 128 ? -3.772 -12.945 -2.890 1.00 88.69 128 ALA A C 1
ATOM 1012 O O . ALA A 1 128 ? -4.583 -12.772 -3.799 1.00 88.69 128 ALA A O 1
ATOM 1013 N N . SER A 1 129 ? -4.116 -12.824 -1.615 1.00 91.75 129 SER A N 1
ATOM 1014 C CA . SER A 1 129 ? -5.432 -12.419 -1.140 1.00 91.75 129 SER A CA 1
ATOM 1015 C C . SER A 1 129 ? -5.336 -11.966 0.315 1.00 91.75 129 SER A C 1
ATOM 1017 O O . SER A 1 129 ? -4.412 -12.323 1.048 1.00 91.75 129 SER A O 1
ATOM 1019 N N . LEU A 1 130 ? -6.373 -11.290 0.810 1.00 92.31 130 LEU A N 1
ATOM 1020 C CA . LEU A 1 130 ? -6.458 -10.936 2.230 1.00 92.31 130 LEU A CA 1
ATOM 1021 C C . LEU A 1 130 ? -6.458 -12.162 3.173 1.00 92.31 130 LEU A C 1
ATOM 1023 O O . LEU A 1 130 ? -6.192 -12.027 4.367 1.00 92.31 130 LEU A O 1
ATOM 1027 N N . ALA A 1 131 ? -6.741 -13.367 2.669 1.00 92.88 131 ALA A N 1
ATOM 1028 C CA . ALA A 1 131 ? -6.747 -14.586 3.473 1.00 92.88 131 ALA A CA 1
ATOM 1029 C C . ALA A 1 131 ? -5.345 -15.185 3.705 1.00 92.88 131 ALA A C 1
ATOM 1031 O O . ALA A 1 131 ? -5.178 -15.957 4.649 1.00 92.88 131 ALA A O 1
ATOM 1032 N N . ASN A 1 132 ? -4.349 -14.842 2.880 1.00 93.81 132 ASN A N 1
ATOM 1033 C CA . ASN A 1 132 ? -3.015 -15.460 2.882 1.00 93.81 132 ASN A CA 1
ATOM 1034 C C . ASN A 1 132 ? -1.861 -14.438 2.876 1.00 93.81 132 ASN A C 1
ATOM 1036 O O . ASN A 1 132 ? -0.736 -14.767 2.502 1.00 93.81 132 ASN A O 1
ATOM 1040 N N . VAL A 1 133 ? -2.112 -13.230 3.389 1.00 94.06 133 VAL A N 1
ATOM 1041 C CA . VAL A 1 133 ? -1.126 -12.132 3.467 1.00 94.06 133 VAL A CA 1
ATOM 1042 C C . VAL A 1 133 ? 0.145 -12.468 4.244 1.00 94.06 133 VAL A C 1
ATOM 1044 O O . VAL A 1 133 ? 1.180 -11.854 4.028 1.00 94.06 133 VAL A O 1
ATOM 1047 N N . ASN A 1 134 ? 0.093 -13.455 5.145 1.00 93.06 134 ASN A N 1
ATOM 1048 C CA . ASN A 1 134 ? 1.281 -13.878 5.885 1.00 93.06 134 ASN A CA 1
ATOM 1049 C C . ASN A 1 134 ? 2.305 -14.597 4.999 1.00 93.06 134 ASN A C 1
ATOM 1051 O O . ASN A 1 134 ? 3.463 -14.709 5.379 1.00 93.06 134 ASN A O 1
ATOM 1055 N N . THR A 1 135 ? 1.863 -15.124 3.859 1.00 92.38 135 THR A N 1
ATOM 1056 C CA . THR A 1 135 ? 2.701 -15.862 2.912 1.00 92.38 135 THR A CA 1
ATOM 1057 C C . THR A 1 135 ? 2.946 -15.050 1.650 1.00 92.38 135 THR A C 1
ATOM 1059 O O . THR A 1 135 ? 4.047 -15.083 1.117 1.00 92.38 135 THR A O 1
ATOM 1062 N N . HIS A 1 136 ? 1.929 -14.327 1.179 1.00 91.19 136 HIS A N 1
ATOM 1063 C CA . HIS A 1 136 ? 1.953 -13.658 -0.122 1.00 91.19 136 HIS A CA 1
ATOM 1064 C C . HIS A 1 136 ? 1.934 -12.133 -0.045 1.00 91.19 136 HIS A C 1
ATOM 1066 O O . HIS A 1 136 ? 1.787 -11.506 -1.083 1.00 91.19 136 HIS A O 1
ATOM 1072 N N . GLY A 1 137 ? 2.022 -11.543 1.150 1.00 92.94 137 GLY A N 1
ATOM 1073 C CA . GLY A 1 137 ? 1.939 -10.095 1.305 1.00 92.94 137 GLY A CA 1
ATOM 1074 C C . GLY A 1 137 ? 0.612 -9.513 0.807 1.00 92.94 137 GLY A C 1
ATOM 1075 O O . GLY A 1 137 ? -0.432 -10.174 0.817 1.00 92.94 137 GLY A O 1
ATOM 1076 N N . ILE A 1 138 ? 0.648 -8.239 0.428 1.00 93.75 138 ILE A N 1
ATOM 1077 C CA . ILE A 1 138 ? -0.491 -7.471 -0.071 1.00 93.75 138 ILE A CA 1
ATOM 1078 C C . ILE A 1 138 ? -0.045 -6.711 -1.310 1.00 93.75 138 ILE A C 1
ATOM 1080 O O . ILE A 1 138 ? 0.852 -5.875 -1.241 1.00 93.75 138 ILE A O 1
ATOM 1084 N N . TYR A 1 139 ? -0.711 -6.966 -2.429 1.00 92.19 139 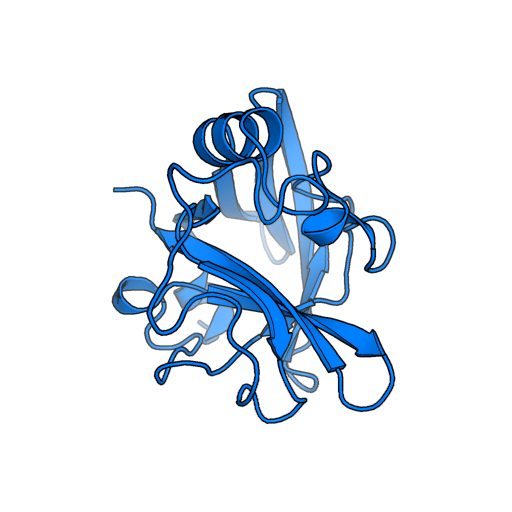TYR A N 1
ATOM 1085 C CA . TYR A 1 139 ? -0.585 -6.141 -3.624 1.00 92.19 139 TYR A CA 1
ATOM 1086 C C . TYR A 1 139 ? -1.604 -5.009 -3.557 1.00 92.19 139 TYR A C 1
ATOM 1088 O O . TYR A 1 139 ? -2.786 -5.259 -3.309 1.00 92.19 139 TYR A O 1
ATOM 1096 N N . LEU A 1 140 ? -1.143 -3.784 -3.785 1.00 93.50 140 LEU A N 1
ATOM 1097 C CA . LEU A 1 140 ? -1.971 -2.587 -3.857 1.00 93.50 140 LEU A CA 1
ATOM 1098 C C . LEU A 1 140 ? -1.709 -1.883 -5.181 1.00 93.50 140 LEU A C 1
ATOM 1100 O O . LEU A 1 140 ? -0.563 -1.590 -5.513 1.00 93.50 140 LEU A O 1
ATOM 1104 N N . GLY A 1 141 ? -2.769 -1.602 -5.930 1.00 92.06 141 GLY A N 1
ATOM 1105 C CA . GLY A 1 141 ? -2.657 -0.955 -7.235 1.00 92.06 141 GLY A CA 1
ATOM 1106 C C . GLY A 1 141 ? -3.741 0.075 -7.491 1.00 92.06 141 GLY A C 1
ATOM 1107 O O . GLY A 1 141 ? -4.723 0.169 -6.757 1.00 92.06 141 GLY A O 1
ATOM 1108 N N . PHE A 1 142 ? -3.557 0.847 -8.549 1.00 91.88 142 PHE A N 1
ATOM 1109 C CA . PHE A 1 142 ? -4.524 1.818 -9.043 1.00 91.88 142 PHE A CA 1
ATOM 1110 C C . PHE A 1 142 ? -4.528 1.807 -10.566 1.00 91.88 142 PHE A C 1
ATOM 1112 O O . PHE A 1 142 ? -3.545 1.411 -11.185 1.00 91.88 142 PHE A O 1
ATOM 1119 N N . GLU A 1 143 ? -5.637 2.226 -11.167 1.00 90.38 143 GLU A N 1
ATOM 1120 C CA . GLU A 1 143 ? -5.734 2.331 -12.620 1.00 90.38 143 GLU A CA 1
ATOM 1121 C C . GLU A 1 143 ? -4.930 3.546 -13.109 1.00 90.38 143 GLU A C 1
ATOM 1123 O O . GLU A 1 143 ? -5.293 4.687 -12.824 1.00 90.38 143 GLU A O 1
ATOM 1128 N N . SER A 1 144 ? -3.825 3.296 -13.810 1.00 87.25 144 SER A N 1
ATOM 1129 C CA . SER A 1 144 ? -2.906 4.314 -14.343 1.00 87.25 144 SER A CA 1
ATOM 1130 C C . SER A 1 144 ? -3.219 4.704 -15.790 1.00 87.25 144 SER A C 1
ATOM 1132 O O . SER A 1 144 ? -2.784 5.755 -16.263 1.00 87.25 144 SER A O 1
ATOM 1134 N N . GLY A 1 145 ? -4.013 3.886 -16.482 1.00 85.94 145 GLY A N 1
ATOM 1135 C CA . GLY A 1 145 ? -4.368 4.052 -17.886 1.00 85.94 145 GLY A CA 1
ATOM 1136 C C . GLY A 1 145 ? -5.443 3.061 -18.333 1.00 85.94 145 GLY A C 1
ATOM 1137 O O . GLY A 1 145 ? -5.983 2.291 -17.536 1.00 85.94 145 GLY A O 1
ATOM 1138 N N . ASP A 1 146 ? -5.766 3.069 -19.629 1.00 86.94 146 ASP A N 1
ATOM 1139 C CA . ASP A 1 146 ? -6.779 2.166 -20.184 1.00 86.94 146 ASP A CA 1
ATOM 1140 C C . ASP A 1 146 ? -6.326 0.702 -20.075 1.00 86.94 146 ASP A C 1
ATOM 1142 O O . ASP A 1 146 ? -5.369 0.276 -20.719 1.00 86.94 146 ASP A O 1
ATOM 1146 N N . ASN A 1 147 ? -7.027 -0.063 -19.233 1.00 84.06 147 ASN A N 1
ATOM 1147 C CA . ASN A 1 147 ? -6.680 -1.438 -18.863 1.00 84.06 147 ASN A CA 1
ATOM 1148 C C . ASN A 1 147 ? -5.270 -1.595 -18.254 1.00 84.06 147 ASN A C 1
ATOM 1150 O O . ASN A 1 147 ? -4.658 -2.657 -18.379 1.00 84.06 147 ASN A O 1
ATOM 1154 N N . GLU A 1 148 ? -4.784 -0.563 -17.566 1.00 85.69 148 GLU A N 1
ATOM 1155 C CA . GLU A 1 148 ? -3.443 -0.516 -16.990 1.00 85.69 148 GLU A CA 1
ATOM 1156 C C . GLU A 1 148 ? -3.498 -0.217 -15.490 1.00 85.69 148 GLU A C 1
ATOM 1158 O O . GLU A 1 148 ? -4.212 0.680 -15.042 1.00 85.69 148 GLU A O 1
ATOM 1163 N N . ILE A 1 149 ? -2.755 -1.000 -14.716 1.00 87.19 149 ILE A N 1
ATOM 1164 C CA . ILE A 1 149 ? -2.579 -0.877 -13.278 1.00 87.19 149 ILE A CA 1
ATOM 1165 C C . ILE A 1 149 ? -1.091 -0.662 -12.996 1.00 87.19 149 ILE A C 1
ATOM 1167 O O . ILE A 1 149 ? -0.260 -1.517 -13.324 1.00 87.19 149 ILE A O 1
ATOM 1171 N N . THR A 1 150 ? -0.780 0.433 -12.308 1.00 86.38 150 THR A N 1
ATOM 1172 C CA . THR A 1 150 ? 0.478 0.596 -11.570 1.00 86.38 150 THR A CA 1
ATOM 1173 C C . THR A 1 150 ? 0.263 0.070 -10.154 1.00 86.38 150 THR A C 1
ATOM 1175 O O . THR A 1 150 ? -0.781 0.314 -9.536 1.00 86.38 150 THR A O 1
ATOM 1178 N N . MET A 1 151 ? 1.228 -0.675 -9.616 1.00 86.50 151 MET A N 1
ATOM 1179 C CA . MET A 1 151 ? 1.067 -1.297 -8.304 1.00 86.50 151 MET A CA 1
ATOM 1180 C C . MET A 1 151 ? 2.378 -1.474 -7.539 1.00 86.50 151 MET A C 1
ATOM 1182 O O . MET A 1 151 ? 3.476 -1.411 -8.092 1.00 86.50 151 MET A O 1
ATOM 1186 N N . HIS A 1 152 ? 2.231 -1.714 -6.240 1.00 87.50 152 HIS A N 1
ATOM 1187 C CA . HIS A 1 152 ? 3.308 -2.062 -5.327 1.00 87.50 152 HIS A CA 1
ATOM 1188 C C . HIS A 1 152 ? 2.924 -3.271 -4.474 1.00 87.50 152 HIS A C 1
ATOM 1190 O O . HIS A 1 152 ? 1.744 -3.582 -4.273 1.00 87.50 152 HIS A O 1
ATOM 1196 N N . HIS A 1 153 ? 3.941 -3.936 -3.941 1.00 91.44 153 HIS A N 1
ATOM 1197 C CA . HIS A 1 153 ? 3.785 -5.076 -3.055 1.00 91.44 153 HIS A CA 1
ATOM 1198 C C . HIS A 1 153 ? 4.281 -4.739 -1.647 1.00 91.44 153 HIS A C 1
ATOM 1200 O O . HIS A 1 153 ? 5.332 -4.123 -1.472 1.00 91.44 153 HIS A O 1
ATOM 1206 N N . LEU A 1 154 ? 3.511 -5.132 -0.635 1.00 94.50 154 LEU A N 1
ATOM 1207 C CA . LEU A 1 154 ? 3.859 -5.003 0.774 1.00 94.50 154 LEU A CA 1
ATOM 1208 C C . LEU A 1 154 ? 3.997 -6.394 1.395 1.00 94.50 154 LEU A C 1
ATOM 1210 O O . LEU A 1 154 ? 3.043 -7.171 1.395 1.00 94.50 154 LEU A O 1
ATOM 1214 N N . ILE A 1 155 ? 5.148 -6.692 1.988 1.00 94.50 155 ILE A N 1
ATOM 1215 C CA . ILE A 1 155 ? 5.415 -7.962 2.680 1.00 94.50 155 ILE A CA 1
ATOM 1216 C C . ILE A 1 155 ? 5.457 -7.760 4.188 1.00 94.50 155 ILE A C 1
ATOM 1218 O O . ILE A 1 155 ? 5.685 -6.650 4.669 1.00 94.50 155 ILE A O 1
ATOM 1222 N N . LEU A 1 156 ? 5.216 -8.825 4.954 1.00 95.62 156 LEU A N 1
ATOM 1223 C CA . LEU A 1 156 ? 5.361 -8.756 6.406 1.00 95.62 156 LEU A CA 1
ATOM 1224 C C . LEU A 1 156 ? 6.811 -8.459 6.781 1.00 95.62 156 LEU A C 1
ATOM 1226 O O . LEU A 1 156 ? 7.740 -9.046 6.231 1.00 95.62 156 LEU A O 1
ATOM 1230 N N . LYS A 1 157 ? 6.979 -7.571 7.758 1.00 92.56 157 LYS A N 1
ATOM 1231 C CA . LYS A 1 157 ? 8.260 -7.364 8.423 1.00 92.56 157 LYS A CA 1
ATOM 1232 C C . LYS A 1 157 ? 8.553 -8.578 9.310 1.00 92.56 157 LYS A C 1
ATOM 1234 O O . LYS A 1 157 ? 7.716 -8.911 10.151 1.00 92.56 157 LYS A O 1
ATOM 1239 N N . GLU A 1 158 ? 9.696 -9.227 9.087 1.00 79.81 158 GLU A N 1
ATOM 1240 C CA . GLU A 1 158 ? 10.203 -10.326 9.931 1.00 79.81 158 GLU A CA 1
ATOM 1241 C C . GLU A 1 158 ? 10.496 -9.883 11.374 1.00 79.81 158 GLU A C 1
ATOM 1243 O O . GLU A 1 158 ? 10.894 -8.709 11.580 1.00 79.81 158 GLU A O 1
#

Secondary structure (DSSP, 8-state):
--HHHHHHBT-EEEEEEEEEEEEE-TTS-B--TTSS---SS--STTTTT--HHHHHHHHT-EEEEEEETTEEEEEEEETTEEEEEEEEEEETTTTEEEESS-S--SSHHHHTTGGGT-PEEEP-GGG--TTSHHHH-EEEEEEEETTEEEEEEEEE--

Radius of gyration: 14.72 Å; chains: 1; bounding box: 38×28×39 Å

Foldseek 3Di:
DDLLCVLAAPFKWFFDQQFWDWFQFPQSHDDGPHPPPRPSPDCPVPVQADHPLVSLQRVLKMKHWHDDDPWIWIWMQASNRTDGGWTWDADPVQQWIFTPAARYQRGCLCQVAPHNRDRWHWDQPPNDDSNPCQPQNTKTWDAPDDRIIGITGIHTDD

pLDDT: mean 87.4, std 12.78, range [46.66, 98.69]

Sequence (158 aa):
MTVWKRALVGKTFIPDVNYFADWVTKSWTGGWTAEDNIFPNDFESQGWLWNQETYNASIASSITYYMDGDVMIANAVDNGVEKNGIIVDIDTDNSTITYSEAPFTYTSIFTNNGEGAGPWMFGSFNNASLANVNTHGIYLGFESGDNEITMHHLILKE